Protein AF-W1XNI3-F1 (afdb_monomer_lite)

Organism: NCBI:txid408170

Radius of gyration: 17.77 Å; chains: 1; bounding box: 44×24×47 Å

Sequence (71 aa):
RLGCNVVYGKDRGIHVSGHASQEELKTMLNLVRPEYFIPVHGEYRMLRRHGELGVAMGVDPKKVLIGDNGQ

Foldseek 3Di:
DPPDDDDDDPVPPPDDDPDDDLVVLLVVCLVCVDQAAEDDDDDLVVRVVSLVSNVVSPHDNVRYDYDDPPD

pLDDT: mean 95.29, std 5.75, range [63.16, 98.69]

InterPro domains:
  IPR001587 Ribonuclease J, conserved site [PS01292] (15-43)
  IPR011108 Zn-dependent metallo-hydrolase, RNA specificity domain [PF07521] (15-60)
  IPR036866 Ribonuclease Z/Hydroxyacylglutathione hydrolase-like [G3DSA:3.60.15.10] (5-71)
  IPR036866 Ribonuclease Z/Hydroxyacylglutathione hydrolase-like [SSF56281] (2-71)

Structure (mmCIF, N/CA/C/O backbone):
data_AF-W1XNI3-F1
#
_entry.id   AF-W1XNI3-F1
#
loop_
_atom_site.group_PDB
_atom_site.id
_atom_site.type_symbol
_atom_site.label_atom_id
_atom_site.label_alt_id
_atom_site.label_comp_id
_atom_site.label_asym_id
_atom_site.label_entity_id
_atom_site.label_seq_id
_atom_site.pdbx_PDB_ins_code
_atom_site.Cartn_x
_atom_site.Cartn_y
_atom_site.Cartn_z
_atom_site.occupancy
_atom_site.B_iso_or_equiv
_atom_site.auth_seq_id
_atom_site.auth_comp_id
_atom_site.auth_asym_id
_atom_site.auth_atom_id
_atom_site.pdbx_PDB_model_num
ATOM 1 N N . ARG A 1 1 ? 29.108 9.291 -29.551 1.00 63.16 1 ARG A N 1
ATOM 2 C CA . ARG A 1 1 ? 28.427 7.972 -29.451 1.00 63.16 1 ARG A CA 1
ATOM 3 C C . ARG A 1 1 ? 29.511 6.899 -29.490 1.00 63.16 1 ARG A C 1
ATOM 5 O O . ARG A 1 1 ? 30.291 6.941 -30.425 1.00 63.16 1 ARG A O 1
ATOM 12 N N . LEU A 1 2 ? 29.591 6.006 -28.496 1.00 93.44 2 LEU A N 1
ATOM 13 C CA . LEU A 1 2 ? 30.696 5.034 -28.339 1.00 93.44 2 LEU A CA 1
ATOM 14 C C . LEU A 1 2 ? 30.518 3.722 -29.140 1.00 93.44 2 LEU A C 1
ATOM 16 O O . LEU A 1 2 ? 31.309 2.805 -28.986 1.00 93.44 2 LEU A O 1
ATOM 20 N N . GLY A 1 3 ? 29.476 3.607 -29.975 1.00 93.12 3 GLY A N 1
ATOM 21 C CA . GLY A 1 3 ? 29.227 2.409 -30.795 1.00 93.12 3 GLY A CA 1
ATOM 22 C C . GLY A 1 3 ? 28.608 1.212 -30.056 1.00 93.12 3 GLY A C 1
ATOM 23 O O . GLY A 1 3 ? 28.385 0.176 -30.671 1.00 93.12 3 GLY A O 1
ATOM 24 N N . CYS A 1 4 ? 28.299 1.335 -28.762 1.00 92.56 4 CYS A N 1
ATOM 25 C CA . CYS A 1 4 ? 27.702 0.251 -27.980 1.00 92.56 4 CYS A CA 1
ATOM 26 C C . CYS A 1 4 ? 26.208 0.043 -28.290 1.00 92.56 4 CYS A C 1
ATOM 28 O O . CYS A 1 4 ? 25.460 1.011 -28.451 1.00 92.56 4 CYS A O 1
ATOM 30 N N . ASN A 1 5 ? 25.768 -1.220 -28.275 1.00 91.31 5 ASN A N 1
ATOM 31 C CA . ASN A 1 5 ? 24.352 -1.585 -28.268 1.00 91.31 5 ASN A CA 1
ATOM 32 C C . ASN A 1 5 ? 23.815 -1.548 -26.829 1.00 91.31 5 ASN A C 1
ATOM 34 O O . ASN A 1 5 ? 24.287 -2.298 -25.976 1.00 91.31 5 ASN A O 1
ATOM 38 N N . VAL A 1 6 ? 22.840 -0.682 -26.554 1.00 92.25 6 VAL A N 1
ATOM 39 C CA . VAL A 1 6 ? 22.250 -0.530 -25.218 1.00 92.25 6 VAL A CA 1
ATOM 40 C C . VAL A 1 6 ? 20.896 -1.222 -25.188 1.00 92.25 6 VAL A C 1
ATOM 42 O O . VAL A 1 6 ? 19.960 -0.807 -25.872 1.00 92.25 6 VAL A O 1
ATOM 45 N N . VAL A 1 7 ? 20.777 -2.253 -24.354 1.00 91.31 7 VAL A N 1
ATOM 46 C CA . VAL A 1 7 ? 19.502 -2.923 -24.094 1.00 91.31 7 VAL A CA 1
ATOM 47 C C . VAL A 1 7 ? 18.874 -2.303 -22.852 1.00 91.31 7 VAL A C 1
ATOM 49 O O . VAL A 1 7 ? 19.357 -2.475 -21.739 1.00 91.31 7 VAL A O 1
ATOM 52 N N . TYR A 1 8 ? 17.800 -1.551 -23.061 1.00 91.88 8 TYR A N 1
ATOM 53 C CA . TYR A 1 8 ? 17.022 -0.900 -22.014 1.00 91.88 8 TYR A CA 1
ATOM 54 C C . TYR A 1 8 ? 15.549 -0.821 -22.440 1.00 91.88 8 TYR A C 1
ATOM 56 O O . TYR A 1 8 ? 15.218 -0.983 -23.621 1.00 91.88 8 TYR A O 1
ATOM 64 N N . GLY A 1 9 ? 14.665 -0.563 -21.480 1.00 88.38 9 GLY A N 1
ATOM 65 C CA . GLY A 1 9 ? 13.236 -0.363 -21.721 1.00 88.38 9 GLY A CA 1
ATOM 66 C C . GLY A 1 9 ? 12.370 -1.256 -20.844 1.00 88.38 9 GLY A C 1
ATOM 67 O O . GLY A 1 9 ? 12.647 -2.445 -20.690 1.00 88.38 9 GLY A O 1
ATOM 68 N N . LYS A 1 10 ? 11.311 -0.663 -20.281 1.00 84.06 10 LYS A N 1
ATOM 69 C CA . LYS A 1 10 ? 10.371 -1.335 -19.371 1.00 84.06 10 LYS A CA 1
ATOM 70 C C . LYS A 1 10 ? 9.641 -2.501 -20.047 1.00 84.06 10 LYS A C 1
ATOM 72 O O . LYS A 1 10 ? 9.412 -3.521 -19.413 1.00 84.06 10 LYS A O 1
ATOM 77 N N . ASP A 1 11 ? 9.386 -2.388 -21.347 1.00 86.50 11 ASP A N 1
ATOM 78 C CA . ASP A 1 11 ? 8.594 -3.364 -22.105 1.00 86.50 11 ASP A CA 1
ATOM 79 C C . ASP A 1 11 ? 9.403 -4.583 -22.577 1.00 86.50 11 ASP A C 1
ATOM 81 O O . ASP A 1 11 ? 8.862 -5.489 -23.202 1.00 86.50 11 ASP A O 1
ATOM 85 N N . ARG A 1 12 ? 10.714 -4.629 -22.294 1.00 87.25 12 ARG A N 1
ATOM 86 C CA . ARG A 1 12 ? 11.584 -5.740 -22.715 1.00 87.25 12 ARG A CA 1
ATOM 87 C C . ARG A 1 12 ? 11.653 -6.894 -2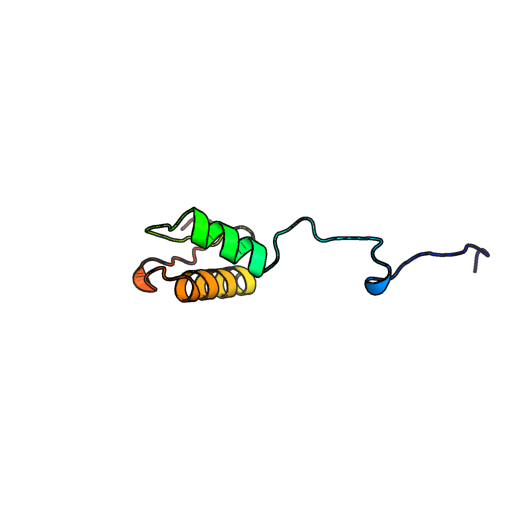1.711 1.00 87.25 12 ARG A C 1
ATOM 89 O O . ARG A 1 12 ? 12.403 -7.834 -21.947 1.00 87.25 12 ARG A O 1
ATOM 96 N N . GLY A 1 13 ? 10.943 -6.812 -20.584 1.00 90.12 13 GLY A N 1
ATOM 97 C CA . GLY A 1 13 ? 10.935 -7.869 -19.562 1.00 90.12 13 GLY A CA 1
ATOM 98 C C . GLY A 1 13 ? 12.287 -8.107 -18.874 1.00 90.12 13 GLY A C 1
ATOM 99 O O . GLY A 1 13 ? 12.482 -9.136 -18.240 1.00 90.12 13 GLY A O 1
ATOM 100 N N . ILE A 1 14 ? 13.230 -7.168 -18.996 1.00 93.81 14 ILE A N 1
ATOM 101 C CA . ILE A 1 14 ? 14.591 -7.277 -18.440 1.00 93.81 14 ILE A CA 1
ATOM 102 C C . ILE A 1 14 ? 14.691 -6.822 -16.974 1.00 93.81 14 ILE A C 1
ATOM 104 O O . ILE A 1 14 ? 15.768 -6.871 -16.386 1.00 93.81 14 ILE A O 1
ATOM 108 N N . HIS A 1 15 ? 13.595 -6.329 -16.392 1.00 94.00 15 HIS A N 1
ATOM 109 C CA . HIS A 1 15 ? 13.524 -5.861 -15.011 1.00 94.00 15 HIS A CA 1
ATOM 110 C C . HIS A 1 15 ? 12.121 -6.087 -14.440 1.00 94.00 15 HIS A C 1
ATOM 112 O O . HIS A 1 15 ? 11.131 -5.973 -15.163 1.00 94.00 15 HIS A O 1
ATOM 118 N N . VAL A 1 16 ? 12.048 -6.351 -13.137 1.00 93.25 16 VAL A N 1
ATOM 119 C CA . VAL A 1 16 ? 10.807 -6.482 -12.364 1.00 93.25 16 VAL A CA 1
ATOM 120 C C . VAL A 1 16 ? 10.901 -5.655 -11.085 1.00 93.25 16 VAL A C 1
ATOM 122 O O . VAL A 1 16 ? 11.996 -5.371 -10.601 1.00 93.25 16 VAL A O 1
ATOM 125 N N . SER A 1 17 ? 9.747 -5.289 -10.528 1.00 92.50 17 SER A N 1
ATOM 126 C CA . SER A 1 17 ? 9.677 -4.700 -9.189 1.00 92.50 17 SER A CA 1
ATOM 127 C C . SER A 1 17 ? 10.112 -5.723 -8.135 1.00 92.50 17 SER A C 1
ATOM 129 O O . SER A 1 17 ? 9.766 -6.896 -8.234 1.00 92.50 17 SER A O 1
ATOM 131 N N . GLY A 1 18 ? 10.821 -5.268 -7.100 1.00 95.50 18 GLY A N 1
ATOM 132 C CA . GLY A 1 18 ? 11.054 -6.057 -5.882 1.00 95.50 18 GLY A CA 1
ATOM 133 C C . GLY A 1 18 ? 9.903 -5.985 -4.869 1.00 95.50 18 GLY A C 1
ATOM 134 O O . GLY A 1 18 ? 9.946 -6.659 -3.845 1.00 95.50 18 GLY A O 1
ATOM 135 N N . HIS A 1 19 ? 8.889 -5.158 -5.132 1.00 97.25 19 HIS A N 1
ATOM 136 C CA . HIS A 1 19 ? 7.721 -4.962 -4.276 1.00 97.25 19 HIS A CA 1
ATOM 137 C C . HIS A 1 19 ? 6.450 -5.507 -4.926 1.00 97.25 19 HIS A C 1
ATOM 139 O O . HIS A 1 19 ? 6.266 -5.371 -6.139 1.00 97.25 19 HIS A O 1
ATOM 145 N N . ALA A 1 20 ? 5.566 -6.037 -4.079 1.00 97.06 20 ALA A N 1
ATOM 146 C CA . 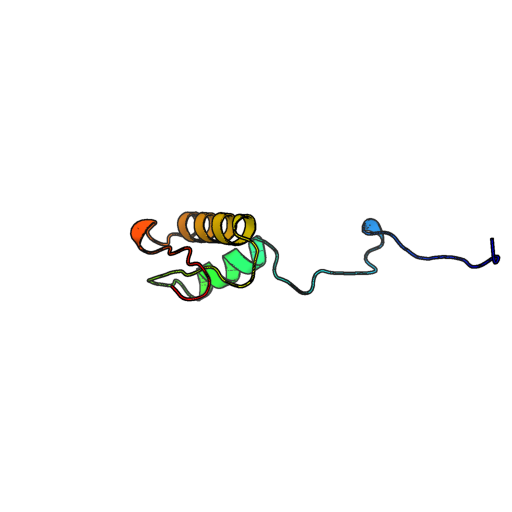ALA A 1 20 ? 4.258 -6.557 -4.446 1.00 97.06 20 ALA A CA 1
ATOM 147 C C . ALA A 1 20 ? 3.388 -5.505 -5.151 1.00 97.06 20 ALA A C 1
ATOM 149 O O . ALA A 1 20 ? 3.252 -4.365 -4.696 1.00 97.06 20 ALA A O 1
ATOM 150 N N . SER A 1 21 ? 2.754 -5.921 -6.241 1.00 97.56 21 SER A N 1
ATOM 151 C CA . SER A 1 21 ? 1.675 -5.189 -6.896 1.00 97.56 21 SER A CA 1
ATOM 152 C C . SER A 1 21 ? 0.347 -5.419 -6.169 1.00 97.56 21 SER A C 1
ATOM 154 O O . SER A 1 21 ? 0.229 -6.255 -5.275 1.00 97.56 21 SER A O 1
ATOM 156 N N . GLN A 1 22 ? -0.694 -4.688 -6.569 1.00 98.25 22 GLN A N 1
ATOM 157 C CA . GLN A 1 22 ? -1.993 -4.705 -5.891 1.00 98.25 22 GLN A CA 1
ATOM 158 C C . GLN A 1 22 ? -2.575 -6.116 -5.682 1.00 98.25 22 GLN A C 1
ATOM 160 O O . GLN A 1 22 ? -3.084 -6.402 -4.605 1.00 98.25 22 GLN A O 1
ATOM 165 N N . GLU A 1 23 ? -2.502 -7.007 -6.675 1.00 98.44 23 GLU A N 1
ATOM 166 C CA . GLU A 1 23 ? -3.080 -8.357 -6.561 1.00 98.44 23 GLU A CA 1
ATOM 167 C C . GLU A 1 23 ? -2.304 -9.259 -5.584 1.00 98.44 23 GLU A C 1
ATOM 169 O O . GLU A 1 23 ? -2.897 -10.066 -4.866 1.00 98.44 23 GLU A O 1
ATOM 174 N N . GLU A 1 24 ? -0.991 -9.070 -5.467 1.00 98.50 24 GLU A N 1
ATOM 175 C CA . GLU A 1 24 ? -0.169 -9.754 -4.463 1.00 98.50 24 GLU A CA 1
ATOM 176 C C . GLU A 1 24 ? -0.487 -9.229 -3.051 1.00 98.50 24 GLU A C 1
ATOM 178 O O . GLU A 1 24 ? -0.628 -10.013 -2.111 1.00 98.50 24 GLU A O 1
ATOM 183 N N . LEU A 1 25 ? -0.715 -7.918 -2.902 1.00 98.50 25 LEU A N 1
ATOM 184 C CA . LEU A 1 25 ? -1.176 -7.322 -1.640 1.00 98.50 25 LEU A CA 1
ATOM 185 C C . LEU A 1 25 ? -2.568 -7.833 -1.235 1.00 98.50 25 LEU A C 1
ATOM 187 O O . LEU A 1 25 ? -2.785 -8.186 -0.075 1.00 98.50 25 LEU A O 1
ATOM 191 N N . LYS A 1 26 ? -3.506 -7.951 -2.185 1.00 98.50 26 LYS A N 1
ATOM 192 C CA . LYS A 1 26 ? -4.820 -8.573 -1.941 1.00 98.50 26 LYS A CA 1
ATOM 193 C C . LYS A 1 26 ? -4.689 -10.023 -1.502 1.00 98.50 26 LYS A C 1
ATOM 195 O O . LYS A 1 26 ? -5.420 -10.457 -0.617 1.00 98.50 26 LYS A O 1
ATOM 200 N N . THR A 1 27 ? -3.760 -10.763 -2.104 1.00 98.56 27 THR A N 1
ATOM 201 C CA . THR A 1 27 ? -3.483 -12.152 -1.726 1.00 98.56 27 THR A CA 1
ATOM 202 C C . THR A 1 27 ? -3.051 -12.225 -0.264 1.00 98.56 27 THR A C 1
ATOM 204 O O . THR A 1 27 ? -3.626 -12.997 0.499 1.00 98.56 27 THR A O 1
ATOM 207 N N . MET A 1 28 ? -2.127 -11.361 0.164 1.00 98.38 28 MET A N 1
ATOM 208 C CA . MET A 1 28 ? -1.720 -11.270 1.570 1.00 98.38 28 MET A CA 1
ATOM 209 C C . MET A 1 28 ? -2.890 -10.945 2.507 1.00 98.38 28 MET A C 1
ATOM 211 O O . MET A 1 28 ? -3.075 -11.629 3.512 1.00 98.38 28 MET A O 1
ATOM 215 N N . LEU A 1 29 ? -3.710 -9.946 2.170 1.00 98.31 29 LEU A N 1
ATOM 216 C CA . LEU A 1 29 ? -4.875 -9.557 2.973 1.00 98.31 29 LEU A CA 1
ATOM 217 C C . LEU A 1 29 ? -5.903 -10.694 3.093 1.00 98.31 29 LEU A C 1
ATOM 219 O O . LEU A 1 29 ? -6.401 -10.955 4.188 1.00 98.31 29 LEU A O 1
ATOM 223 N N . ASN A 1 30 ? -6.164 -11.413 1.999 1.00 98.06 30 ASN A N 1
ATOM 224 C CA . ASN A 1 30 ? -7.061 -12.571 1.974 1.00 98.06 30 ASN A CA 1
ATOM 225 C C . ASN A 1 30 ? -6.551 -13.749 2.806 1.00 98.06 30 ASN A C 1
ATOM 227 O O . ASN A 1 30 ? -7.352 -14.456 3.415 1.00 98.06 30 ASN A O 1
ATOM 231 N N . LEU A 1 31 ? -5.238 -13.983 2.815 1.00 98.38 31 LEU A N 1
ATOM 232 C CA . LEU A 1 31 ? -4.637 -15.069 3.587 1.00 98.38 31 LEU A CA 1
ATOM 233 C C . LEU A 1 31 ? -4.648 -14.759 5.084 1.00 98.38 31 LEU A C 1
ATOM 235 O O . LEU A 1 31 ? -5.023 -15.609 5.891 1.00 98.38 31 LEU A O 1
ATOM 239 N N . VAL A 1 32 ? -4.253 -13.540 5.454 1.00 98.12 32 VAL A N 1
ATOM 240 C CA . VAL A 1 32 ? -4.074 -13.151 6.857 1.00 98.12 32 VAL A CA 1
ATOM 241 C C . VAL A 1 32 ? -5.404 -12.825 7.536 1.00 98.12 32 VAL A C 1
ATOM 243 O O . VAL A 1 32 ? -5.573 -13.171 8.701 1.00 98.12 32 VAL A O 1
ATOM 246 N N . ARG A 1 33 ? -6.353 -12.195 6.827 1.00 97.62 33 ARG A N 1
ATOM 247 C CA . ARG A 1 33 ? -7.634 -11.700 7.375 1.00 97.62 33 ARG A CA 1
ATOM 248 C C . ARG A 1 33 ? -7.440 -10.913 8.682 1.00 97.62 33 ARG A C 1
ATOM 250 O O . ARG A 1 33 ? -7.917 -11.337 9.736 1.00 97.62 33 ARG A O 1
ATOM 257 N N . PRO A 1 34 ? -6.692 -9.798 8.637 1.00 98.19 34 PRO A N 1
ATOM 258 C CA . PRO A 1 34 ? -6.302 -9.083 9.843 1.00 98.19 34 PRO A CA 1
ATOM 259 C C . PRO A 1 34 ? -7.503 -8.419 10.529 1.00 98.19 34 PRO A C 1
ATOM 261 O O . PRO A 1 34 ? -8.395 -7.897 9.863 1.00 98.19 34 PRO A O 1
ATOM 264 N N . GLU A 1 35 ? -7.495 -8.376 11.865 1.00 97.94 35 GLU A N 1
ATOM 265 C CA . GLU A 1 35 ? -8.493 -7.606 12.620 1.00 97.94 35 GLU A CA 1
ATOM 266 C C . GLU A 1 35 ? -8.249 -6.091 12.500 1.00 97.94 35 GLU A C 1
ATOM 268 O O . GLU A 1 35 ? -9.199 -5.325 12.359 1.00 97.94 35 GLU A O 1
ATOM 273 N N . TYR A 1 36 ? -6.979 -5.672 12.513 1.00 98.50 36 TYR A N 1
ATOM 274 C CA . TYR A 1 36 ? -6.528 -4.293 12.311 1.00 98.50 36 TYR A CA 1
ATOM 275 C C . TYR A 1 36 ? -5.470 -4.253 11.219 1.00 98.50 36 TYR A C 1
ATOM 277 O O . TYR A 1 36 ? -4.644 -5.162 11.120 1.00 98.50 36 TYR A O 1
ATOM 285 N N . PHE A 1 37 ? -5.456 -3.186 10.425 1.00 98.69 37 PHE A N 1
ATOM 286 C CA . PHE A 1 37 ? -4.512 -3.047 9.324 1.00 98.69 37 PHE A CA 1
ATOM 287 C C . PHE A 1 37 ? -3.784 -1.703 9.364 1.00 98.69 37 PHE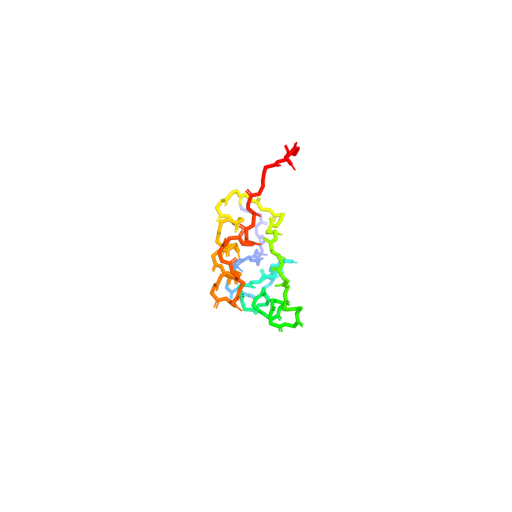 A C 1
ATOM 289 O O . PHE A 1 37 ? -4.404 -0.642 9.387 1.00 98.69 37 PHE A O 1
ATOM 296 N N . ILE A 1 38 ? -2.453 -1.765 9.342 1.00 98.06 38 ILE A N 1
ATOM 297 C CA . ILE A 1 38 ? -1.566 -0.601 9.315 1.00 98.06 38 ILE A CA 1
ATOM 298 C C . ILE A 1 38 ? -0.694 -0.729 8.062 1.00 98.06 38 ILE A C 1
ATOM 300 O O . ILE A 1 38 ? 0.217 -1.563 8.045 1.00 98.06 38 ILE A O 1
ATOM 304 N N . PRO A 1 39 ? -0.965 0.025 6.982 1.00 97.75 39 PRO A N 1
ATOM 305 C CA . PRO A 1 39 ? -0.078 0.041 5.832 1.00 97.75 39 PRO A CA 1
ATOM 306 C C . PRO A 1 39 ? 1.253 0.702 6.212 1.00 97.75 39 PRO A C 1
ATOM 308 O O . PRO A 1 39 ? 1.278 1.759 6.838 1.00 97.75 39 PRO A O 1
ATOM 311 N N . VAL A 1 40 ? 2.365 0.092 5.795 1.00 96.94 40 VAL A N 1
ATOM 312 C CA . VAL A 1 40 ? 3.732 0.564 6.071 1.00 96.94 40 VAL A CA 1
ATOM 313 C C . VAL A 1 40 ? 4.580 0.580 4.799 1.00 96.94 40 VAL A C 1
ATOM 315 O O . VAL A 1 40 ? 4.176 0.041 3.769 1.00 96.94 40 VAL A O 1
ATOM 318 N N . HIS A 1 41 ? 5.774 1.174 4.889 1.00 96.12 41 HIS A N 1
ATOM 319 C CA . HIS A 1 41 ? 6.780 1.218 3.822 1.00 96.12 41 HIS A CA 1
ATOM 320 C C . HIS A 1 41 ? 6.271 1.860 2.515 1.00 96.12 41 HIS A C 1
ATOM 322 O O . HIS A 1 41 ? 6.170 1.229 1.461 1.00 96.12 41 HIS A O 1
ATOM 328 N N . GLY A 1 42 ? 5.984 3.159 2.572 1.00 95.56 42 GLY A N 1
ATOM 329 C CA . GLY A 1 42 ? 5.618 3.949 1.403 1.00 95.56 42 GLY A CA 1
ATOM 330 C C . GLY A 1 42 ? 5.383 5.411 1.754 1.00 95.56 42 GLY A C 1
ATOM 331 O O . GLY A 1 42 ? 5.252 5.774 2.919 1.00 95.56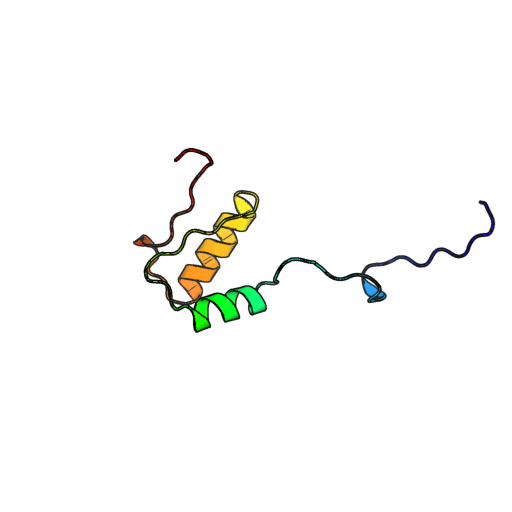 42 GLY A O 1
ATOM 332 N N . GLU A 1 43 ? 5.314 6.258 0.732 1.00 97.31 43 GLU A N 1
ATOM 333 C CA . GLU A 1 43 ? 4.843 7.635 0.895 1.00 97.31 43 GLU A CA 1
ATOM 334 C C . GLU A 1 43 ? 3.356 7.647 1.277 1.00 97.31 43 GLU A C 1
ATOM 336 O O . GLU A 1 43 ? 2.623 6.716 0.940 1.00 97.31 43 GLU A O 1
ATOM 341 N N . TYR A 1 44 ? 2.868 8.740 1.868 1.00 97.19 44 TYR A N 1
ATOM 342 C CA . TYR A 1 44 ? 1.470 8.870 2.302 1.00 97.19 44 TYR A CA 1
ATOM 343 C C . TYR A 1 44 ? 0.442 8.439 1.238 1.00 97.19 44 TYR A C 1
ATOM 345 O O . TYR A 1 44 ? -0.512 7.727 1.542 1.00 97.19 44 TYR A O 1
ATOM 353 N N . ARG A 1 45 ? 0.656 8.787 -0.042 1.00 98.06 45 ARG A N 1
ATOM 354 C CA . ARG A 1 45 ? -0.229 8.349 -1.143 1.00 98.06 45 ARG A CA 1
ATOM 355 C C . ARG A 1 45 ? -0.307 6.826 -1.282 1.00 98.06 45 ARG A C 1
ATOM 357 O O . ARG A 1 45 ? -1.368 6.300 -1.601 1.00 98.06 45 ARG A O 1
ATOM 364 N N . MET A 1 46 ? 0.806 6.130 -1.061 1.00 98.38 46 MET A N 1
ATOM 365 C CA . MET A 1 46 ? 0.899 4.674 -1.141 1.00 98.38 46 MET A CA 1
ATOM 366 C C . MET A 1 46 ? 0.213 4.053 0.070 1.00 98.38 46 MET A C 1
ATOM 368 O O . MET A 1 46 ? -0.615 3.163 -0.102 1.00 98.38 46 MET A O 1
ATOM 372 N N . LEU A 1 47 ? 0.485 4.580 1.270 1.00 98.38 47 LEU A N 1
ATOM 373 C CA . LEU A 1 47 ? -0.146 4.125 2.511 1.00 98.38 47 LEU A CA 1
ATOM 374 C C . LEU A 1 47 ? -1.666 4.287 2.446 1.00 98.38 47 LEU A C 1
ATOM 376 O O . LEU A 1 47 ? -2.400 3.345 2.729 1.00 98.38 47 LEU A O 1
ATOM 380 N N . ARG A 1 48 ? -2.142 5.439 1.964 1.00 98.25 48 ARG A N 1
ATOM 381 C CA . ARG A 1 48 ? -3.566 5.701 1.748 1.00 98.25 48 ARG A CA 1
ATOM 382 C C . ARG A 1 48 ? -4.195 4.699 0.787 1.00 98.25 48 ARG A C 1
ATOM 384 O O . ARG A 1 48 ? -5.216 4.109 1.121 1.00 98.25 48 ARG A O 1
ATOM 391 N N . ARG A 1 49 ? -3.584 4.468 -0.379 1.00 98.50 49 ARG A N 1
ATOM 392 C CA . ARG A 1 49 ? -4.095 3.484 -1.348 1.00 98.50 49 ARG A CA 1
ATOM 393 C C . ARG A 1 49 ? -4.090 2.062 -0.797 1.00 98.50 49 ARG A C 1
ATOM 395 O O . ARG A 1 49 ? -5.023 1.312 -1.061 1.00 98.50 49 ARG A O 1
ATOM 402 N N . HIS A 1 50 ? -3.078 1.691 -0.021 1.00 98.62 50 HIS A N 1
ATOM 403 C CA . HIS A 1 50 ? -3.013 0.371 0.593 1.00 98.62 50 HIS A CA 1
ATOM 404 C C . HIS A 1 50 ? -4.062 0.219 1.706 1.00 98.62 50 HIS A C 1
ATOM 406 O O . HIS A 1 50 ? -4.703 -0.822 1.798 1.00 98.62 50 HIS A O 1
ATOM 412 N N . GLY A 1 51 ? -4.319 1.270 2.490 1.00 98.44 51 GLY A N 1
ATOM 413 C CA . GLY A 1 51 ? -5.422 1.308 3.451 1.00 98.44 51 GLY A CA 1
ATOM 414 C C . GLY A 1 51 ? -6.792 1.167 2.780 1.00 98.44 51 GLY A C 1
ATOM 415 O O . GLY A 1 51 ? -7.597 0.339 3.198 1.00 98.44 51 GLY A O 1
ATOM 416 N N . GLU A 1 52 ? -7.030 1.901 1.689 1.00 98.62 52 GLU A N 1
ATOM 417 C CA . GLU A 1 52 ? -8.241 1.767 0.861 1.00 98.62 52 GLU A CA 1
ATOM 418 C C . GLU A 1 52 ? -8.399 0.341 0.309 1.00 98.62 52 GLU A C 1
ATOM 420 O O . GLU A 1 52 ? -9.504 -0.202 0.301 1.00 98.62 52 GLU A O 1
ATOM 425 N N . LEU A 1 53 ? -7.295 -0.296 -0.096 1.00 98.62 53 LEU A N 1
ATOM 426 C CA . LEU A 1 53 ? -7.289 -1.699 -0.502 1.00 98.62 53 LEU A CA 1
ATOM 427 C C . LEU A 1 53 ? -7.673 -2.624 0.660 1.00 98.62 53 LEU A C 1
ATOM 429 O O . LEU A 1 53 ? -8.498 -3.508 0.468 1.00 98.62 53 LEU A O 1
ATOM 433 N N . GLY A 1 54 ? -7.134 -2.404 1.862 1.00 98.56 54 GLY A N 1
ATOM 434 C CA . GLY A 1 54 ? -7.509 -3.143 3.073 1.00 98.56 54 GLY A CA 1
ATOM 435 C C . GLY A 1 54 ? -9.013 -3.090 3.350 1.00 98.56 54 GLY A C 1
ATOM 436 O O . GLY A 1 54 ? -9.633 -4.130 3.575 1.00 98.56 54 GLY A O 1
ATOM 437 N N . VAL A 1 55 ? -9.618 -1.904 3.235 1.00 98.62 55 VAL A N 1
ATOM 438 C CA . VAL A 1 55 ? -11.077 -1.728 3.351 1.00 98.62 55 VAL A CA 1
ATOM 439 C C . VAL A 1 55 ? -11.824 -2.504 2.268 1.00 98.62 55 VAL A C 1
ATOM 441 O O . VAL A 1 55 ? -12.770 -3.228 2.570 1.00 98.62 55 VAL A O 1
ATOM 444 N N . ALA A 1 56 ? -11.387 -2.407 1.010 1.00 98.38 56 ALA A N 1
ATOM 445 C CA . ALA A 1 56 ? -11.998 -3.142 -0.098 1.00 98.38 56 ALA A CA 1
ATOM 446 C C . ALA A 1 56 ? -11.897 -4.672 0.068 1.00 98.38 56 ALA A C 1
ATOM 448 O O . ALA A 1 56 ? -12.743 -5.400 -0.446 1.00 98.38 56 ALA A O 1
ATOM 449 N N . MET A 1 57 ? -10.890 -5.149 0.803 1.00 98.31 57 MET A N 1
ATOM 450 C CA . MET A 1 57 ? -10.689 -6.560 1.147 1.00 98.31 57 MET A CA 1
ATOM 451 C C . MET A 1 57 ? -11.406 -6.989 2.440 1.00 98.31 57 MET A C 1
ATOM 453 O O . MET A 1 57 ? -11.267 -8.137 2.857 1.00 98.31 57 MET A O 1
ATOM 457 N N . GLY A 1 58 ? -12.198 -6.107 3.060 1.00 97.75 58 GLY A N 1
ATOM 458 C CA . GLY A 1 58 ? -13.096 -6.445 4.170 1.00 97.75 58 GLY A CA 1
ATOM 459 C C . GLY A 1 58 ? -12.612 -6.050 5.566 1.00 97.75 58 GLY A C 1
ATOM 460 O O . GLY A 1 58 ? -13.264 -6.413 6.5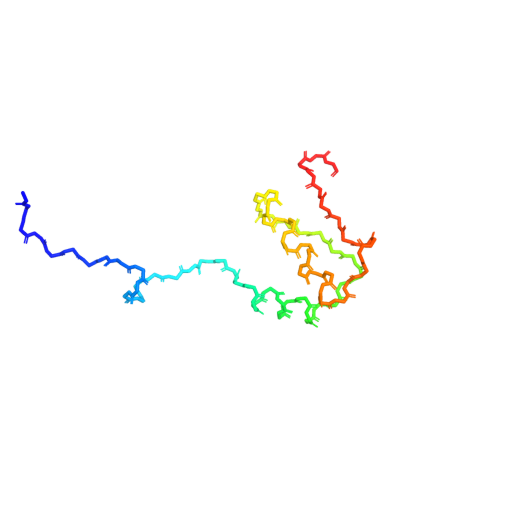44 1.00 97.75 58 GLY A O 1
ATOM 461 N N . VAL A 1 59 ? -11.510 -5.305 5.692 1.00 98.44 59 VAL A N 1
ATOM 462 C CA . VAL A 1 59 ? -11.117 -4.716 6.982 1.00 98.44 59 VAL A CA 1
ATOM 463 C C . VAL A 1 59 ? -12.058 -3.550 7.306 1.00 98.44 59 VAL A C 1
ATOM 465 O O . VAL A 1 59 ? -12.324 -2.707 6.451 1.00 98.44 59 VAL A O 1
ATOM 468 N N . ASP A 1 60 ? -12.560 -3.480 8.542 1.00 98.44 60 ASP A N 1
ATOM 469 C CA . ASP A 1 60 ? -13.389 -2.354 8.993 1.00 98.44 60 ASP A CA 1
ATOM 470 C C . ASP A 1 60 ? -12.616 -1.029 8.804 1.00 98.44 60 ASP A C 1
ATOM 472 O O . ASP A 1 60 ? -11.499 -0.914 9.317 1.00 98.44 60 ASP A O 1
ATOM 476 N N . PRO A 1 61 ? -13.180 -0.011 8.121 1.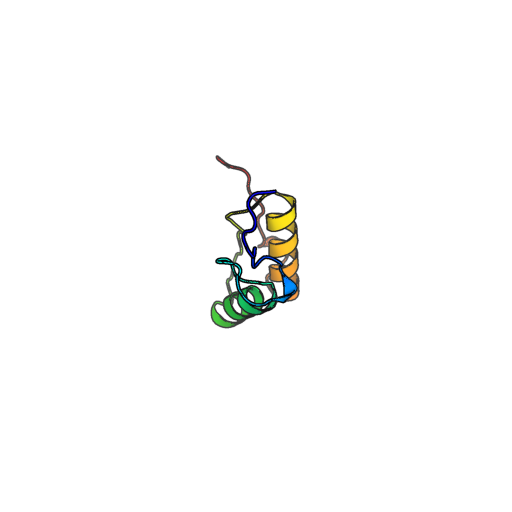00 98.25 61 PRO A N 1
ATOM 477 C CA . PRO A 1 61 ? -12.542 1.294 7.949 1.00 98.25 61 PRO A CA 1
ATOM 478 C C . PRO A 1 61 ? -12.036 1.929 9.246 1.00 98.25 61 PRO A C 1
ATOM 480 O O . PRO A 1 61 ? -11.022 2.621 9.232 1.00 98.25 61 PRO A O 1
ATOM 483 N N . LYS A 1 62 ? -12.706 1.689 10.380 1.00 98.31 62 LYS A N 1
ATOM 484 C CA . LYS A 1 62 ? -12.291 2.207 11.695 1.00 98.31 62 LYS A CA 1
ATOM 485 C C . LYS A 1 62 ? -11.062 1.496 12.264 1.00 98.31 62 LYS A C 1
ATOM 487 O O . LYS A 1 62 ? -10.467 1.989 13.218 1.00 98.31 62 LYS A O 1
ATOM 492 N N . LYS A 1 63 ? -10.698 0.343 11.703 1.00 98.50 63 LYS A N 1
ATOM 493 C CA . LYS A 1 63 ? -9.552 -0.488 12.091 1.00 98.50 63 LYS A CA 1
ATOM 494 C C . LYS A 1 63 ? -8.389 -0.404 11.094 1.00 98.50 63 LYS A C 1
ATOM 496 O O . LYS A 1 63 ? -7.404 -1.126 11.246 1.00 98.50 63 LYS A O 1
ATOM 501 N N . VAL A 1 64 ? -8.483 0.478 10.095 1.00 98.56 64 VAL A N 1
ATOM 502 C CA . VAL A 1 64 ? -7.380 0.813 9.188 1.00 98.56 64 VAL A CA 1
ATOM 503 C C . VAL A 1 64 ? -6.720 2.103 9.663 1.00 98.56 64 VAL A C 1
ATOM 505 O O . VAL A 1 64 ? -7.341 3.164 9.639 1.00 98.56 64 VAL A O 1
ATOM 508 N N . LEU A 1 65 ? -5.461 2.023 10.092 1.00 98.06 65 LEU A N 1
ATOM 509 C CA . LEU A 1 65 ? -4.744 3.151 10.690 1.00 98.06 65 LEU A CA 1
ATOM 510 C C . LEU A 1 65 ? -3.583 3.568 9.792 1.00 98.06 65 LEU A C 1
ATOM 512 O O . LEU A 1 65 ? -2.655 2.796 9.572 1.00 98.06 65 LEU A O 1
ATOM 516 N N . ILE A 1 66 ? -3.626 4.798 9.285 1.00 97.31 66 ILE A N 1
ATOM 517 C CA . ILE A 1 66 ? -2.512 5.402 8.549 1.00 97.31 66 ILE A CA 1
ATOM 518 C C . ILE A 1 66 ? -1.755 6.282 9.541 1.00 97.31 66 ILE A C 1
ATOM 520 O O . ILE A 1 66 ? -2.257 7.339 9.914 1.00 97.31 66 ILE A O 1
ATOM 524 N N . GLY A 1 67 ? -0.593 5.811 9.993 1.00 93.06 67 GLY A N 1
ATOM 525 C CA . GLY A 1 67 ? 0.257 6.525 10.945 1.00 93.06 67 GLY A CA 1
ATOM 526 C C . GLY A 1 67 ? 1.405 7.279 10.277 1.00 93.06 67 GLY A C 1
ATOM 527 O O . GLY A 1 67 ? 1.808 6.954 9.157 1.00 93.06 67 GLY A O 1
ATOM 528 N N . ASP A 1 68 ? 1.948 8.248 11.009 1.00 94.06 68 ASP A N 1
ATOM 529 C CA . ASP A 1 68 ? 3.206 8.925 10.697 1.00 94.06 68 ASP A CA 1
ATOM 530 C C . ASP A 1 68 ? 4.343 8.406 11.593 1.00 94.06 68 ASP A C 1
ATOM 532 O O . ASP A 1 68 ? 4.120 7.816 12.650 1.00 94.06 68 ASP A O 1
ATOM 536 N N . ASN A 1 69 ? 5.594 8.630 11.183 1.00 91.81 69 ASN A N 1
ATOM 537 C CA . ASN A 1 69 ? 6.753 8.185 11.958 1.00 91.81 69 ASN A CA 1
ATOM 538 C C . ASN A 1 69 ? 6.766 8.826 13.357 1.00 91.81 69 ASN A C 1
ATOM 540 O O . ASN A 1 69 ? 6.919 10.041 13.481 1.00 91.81 69 ASN A O 1
ATOM 544 N N . GLY A 1 70 ? 6.684 7.991 14.396 1.00 91.44 70 GLY A N 1
ATOM 545 C CA . GLY A 1 70 ? 6.708 8.422 15.797 1.00 91.44 70 GLY A CA 1
ATOM 546 C C . GLY A 1 70 ? 5.332 8.645 16.436 1.00 91.44 70 GLY A C 1
ATOM 547 O O . GLY A 1 70 ? 5.291 9.170 17.548 1.00 91.44 70 GLY A O 1
ATOM 548 N N . GLN A 1 71 ? 4.242 8.264 15.762 1.00 73.69 71 GLN A N 1
ATOM 549 C CA . GLN A 1 71 ? 2.888 8.187 16.329 1.00 73.69 71 GLN A CA 1
ATOM 550 C C . GLN A 1 71 ? 2.523 6.781 16.806 1.00 73.69 71 GLN A C 1
ATOM 552 O O . GLN A 1 71 ? 3.057 5.799 16.240 1.00 73.69 71 GLN A O 1
#

Secondary structure (DSSP, 8-state):
---PPP---GGGTS---SS--HHHHHHHHHHH--SSB---SS-HHHHHHHHHHHHHTT--GGGB--PPTT-